Protein AF-A0A9W4W1L7-F1 (afdb_monomer_lite)

Structure (mmCIF, N/CA/C/O backbone):
data_AF-A0A9W4W1L7-F1
#
_entry.id   AF-A0A9W4W1L7-F1
#
loop_
_atom_site.group_PDB
_atom_site.id
_atom_site.type_symbol
_atom_site.label_atom_id
_atom_site.label_alt_id
_atom_site.label_comp_id
_atom_site.label_asym_id
_atom_site.label_entity_id
_atom_site.label_seq_id
_atom_site.pdbx_PDB_ins_code
_atom_site.Cartn_x
_atom_site.Cartn_y
_atom_site.Cartn_z
_atom_site.occupancy
_atom_site.B_iso_or_equiv
_atom_site.auth_seq_id
_atom_site.auth_comp_id
_atom_site.auth_asym_id
_atom_site.auth_atom_id
_atom_site.pdbx_PDB_model_num
ATOM 1 N N . MET A 1 1 ? 4.740 -0.483 26.915 1.00 39.50 1 MET A N 1
ATOM 2 C CA . MET A 1 1 ? 3.841 -0.456 25.744 1.00 39.50 1 MET A CA 1
ATOM 3 C C . MET A 1 1 ? 4.171 0.815 24.992 1.00 39.50 1 MET A C 1
ATOM 5 O O . MET A 1 1 ? 4.007 1.881 25.569 1.00 39.50 1 MET A O 1
ATOM 9 N N . ALA A 1 2 ? 4.806 0.712 23.823 1.00 42.38 2 ALA A N 1
ATOM 10 C CA . ALA A 1 2 ? 5.172 1.901 23.063 1.00 42.38 2 ALA A CA 1
ATOM 11 C C . ALA A 1 2 ? 3.885 2.619 22.647 1.00 42.38 2 ALA A C 1
ATOM 13 O O . ALA A 1 2 ? 2.988 1.994 22.086 1.00 42.38 2 ALA A O 1
ATOM 14 N N . ASP A 1 3 ? 3.799 3.906 22.970 1.00 46.38 3 ASP A N 1
ATOM 15 C CA . ASP A 1 3 ? 2.800 4.840 22.459 1.00 46.38 3 ASP A CA 1
ATOM 16 C C . ASP A 1 3 ? 3.053 5.000 20.950 1.00 46.38 3 ASP A C 1
ATOM 18 O O . ASP A 1 3 ? 3.667 5.960 20.482 1.00 46.38 3 ASP A O 1
ATOM 22 N N . THR A 1 4 ? 2.725 3.967 20.171 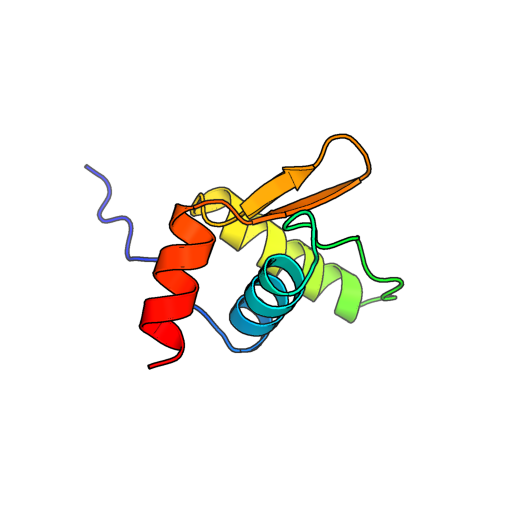1.00 56.53 4 THR A N 1
ATOM 23 C CA . THR A 1 4 ? 2.919 3.978 18.726 1.00 56.53 4 THR A CA 1
ATOM 24 C C . THR A 1 4 ? 1.809 4.839 18.161 1.00 56.53 4 THR A C 1
ATOM 26 O O . THR A 1 4 ? 0.734 4.351 17.815 1.00 56.53 4 THR A O 1
ATOM 29 N N . LYS A 1 5 ? 2.046 6.155 18.124 1.00 63.34 5 LYS A N 1
ATOM 30 C CA . LYS A 1 5 ? 1.127 7.087 17.480 1.00 63.34 5 LYS A CA 1
ATOM 31 C C . LYS A 1 5 ? 0.740 6.534 16.106 1.00 63.34 5 LYS A C 1
ATOM 33 O O . LYS A 1 5 ? 1.631 6.137 15.347 1.00 63.34 5 LYS A O 1
ATOM 38 N N . PRO A 1 6 ? -0.561 6.524 15.772 1.00 72.44 6 PRO A N 1
ATOM 39 C CA . PRO A 1 6 ? -1.037 6.034 14.491 1.00 72.44 6 PRO A CA 1
ATOM 40 C C . PRO A 1 6 ? -0.257 6.697 13.348 1.00 72.44 6 PRO A C 1
ATOM 42 O O . PRO A 1 6 ? -0.142 7.924 13.310 1.00 72.44 6 PRO A O 1
ATOM 45 N N . LEU A 1 7 ? 0.279 5.897 12.413 1.00 84.12 7 LEU A N 1
ATOM 46 C CA . LEU A 1 7 ? 1.000 6.431 11.255 1.00 84.12 7 LEU A CA 1
ATOM 47 C C . LEU A 1 7 ? 0.124 7.471 10.550 1.00 84.12 7 LEU A C 1
ATOM 49 O O . LEU A 1 7 ? -0.986 7.163 10.105 1.00 84.12 7 LEU A O 1
ATOM 53 N N . ARG A 1 8 ? 0.643 8.697 10.430 1.00 88.06 8 ARG A N 1
ATOM 54 C CA . ARG A 1 8 ? -0.031 9.781 9.714 1.00 88.06 8 ARG A CA 1
ATOM 55 C C . ARG A 1 8 ? -0.087 9.463 8.221 1.00 88.06 8 ARG A C 1
ATOM 57 O O . ARG A 1 8 ? 0.957 9.318 7.577 1.00 88.06 8 ARG A O 1
ATOM 64 N N . LEU A 1 9 ? -1.289 9.426 7.659 1.00 88.00 9 LEU A N 1
ATOM 65 C CA . LEU A 1 9 ? -1.505 9.241 6.228 1.00 88.00 9 LEU A CA 1
ATOM 66 C C . LEU A 1 9 ? -1.326 10.574 5.491 1.00 88.00 9 LEU A C 1
ATOM 68 O O . LEU A 1 9 ? -2.232 11.394 5.414 1.00 88.00 9 LEU A O 1
ATOM 72 N N . THR A 1 10 ? -0.116 10.821 4.989 1.00 90.88 10 THR A N 1
ATOM 73 C CA . THR A 1 10 ? 0.155 11.941 4.075 1.00 90.88 10 THR A CA 1
ATOM 74 C C . THR A 1 10 ? -0.484 11.681 2.710 1.00 90.88 10 THR A C 1
ATOM 76 O O . THR A 1 10 ? -0.789 10.534 2.383 1.00 90.88 10 THR A O 1
ATOM 79 N N . GLU A 1 11 ? -0.618 12.709 1.868 1.00 89.69 11 GLU A N 1
ATOM 80 C CA . GLU A 1 11 ? -1.172 12.559 0.511 1.00 89.69 11 GLU A CA 1
ATOM 81 C C . GLU A 1 11 ? -0.466 11.465 -0.301 1.00 89.69 11 GLU A C 1
ATOM 83 O O . GLU A 1 11 ? -1.119 10.649 -0.944 1.00 89.69 11 GLU A O 1
ATOM 88 N N . ASN A 1 12 ? 0.864 11.369 -0.201 1.00 88.50 12 ASN A N 1
ATOM 89 C CA . ASN A 1 12 ? 1.628 10.321 -0.881 1.00 88.50 12 ASN A CA 1
ATOM 90 C C . ASN A 1 12 ? 1.292 8.911 -0.374 1.00 88.50 12 ASN A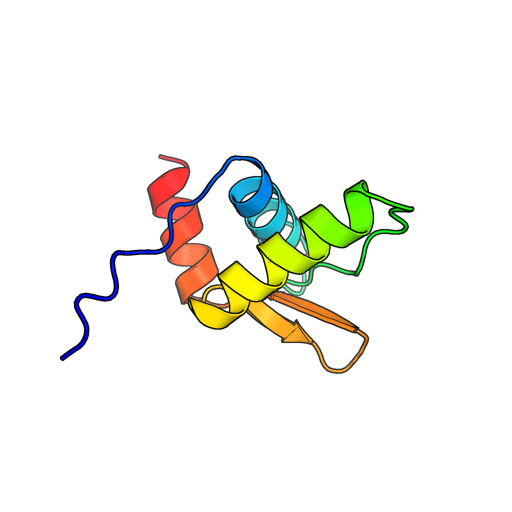 C 1
ATOM 92 O O . ASN A 1 12 ? 1.212 7.983 -1.174 1.00 88.50 12 ASN A O 1
ATOM 96 N N . ARG A 1 13 ? 1.074 8.739 0.935 1.00 91.69 13 ARG A N 1
ATOM 97 C CA . ARG A 1 13 ? 0.686 7.447 1.526 1.00 91.69 13 ARG A CA 1
ATOM 98 C C . ARG A 1 13 ? -0.746 7.075 1.166 1.00 91.69 13 ARG A C 1
ATOM 100 O O . ARG A 1 13 ? -0.995 5.932 0.804 1.00 91.69 13 ARG A O 1
ATOM 107 N N . LEU A 1 14 ? -1.658 8.048 1.193 1.00 91.31 14 LEU A N 1
ATOM 108 C CA . LEU A 1 14 ? -3.031 7.868 0.722 1.00 91.31 14 LEU A CA 1
ATOM 109 C C . LEU A 1 14 ? -3.058 7.480 -0.751 1.00 91.31 14 LEU A C 1
ATOM 111 O O . LEU A 1 14 ? -3.781 6.564 -1.118 1.00 91.31 14 LEU A O 1
ATOM 115 N N . ARG A 1 15 ? -2.243 8.126 -1.591 1.00 89.25 15 ARG A N 1
ATOM 116 C CA . ARG A 1 15 ? -2.128 7.777 -3.008 1.00 89.25 15 ARG A CA 1
ATOM 117 C C . ARG A 1 15 ? -1.703 6.320 -3.187 1.00 89.25 15 ARG A C 1
ATOM 119 O O . ARG A 1 15 ? -2.348 5.620 -3.951 1.00 89.25 15 ARG A O 1
ATOM 126 N N . ILE A 1 16 ? -0.688 5.857 -2.452 1.00 89.38 16 ILE A N 1
ATOM 127 C CA . ILE A 1 16 ? -0.243 4.453 -2.491 1.00 89.38 16 ILE A CA 1
ATOM 128 C C . ILE A 1 16 ? -1.380 3.504 -2.083 1.00 89.38 16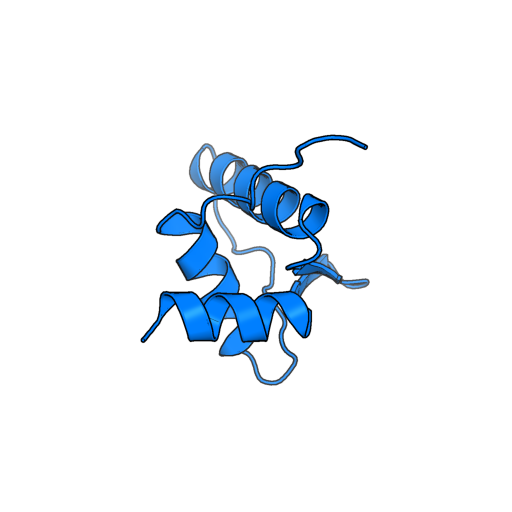 ILE A C 1
ATOM 130 O O . ILE A 1 16 ? -1.684 2.575 -2.825 1.00 89.38 16 ILE A O 1
ATOM 134 N N . LEU A 1 17 ? -2.054 3.764 -0.958 1.00 90.12 17 LEU A N 1
ATOM 135 C CA . LEU A 1 17 ? -3.172 2.930 -0.497 1.00 90.12 17 LEU A CA 1
ATOM 136 C C . LEU A 1 17 ? -4.338 2.919 -1.495 1.00 90.12 17 LEU A C 1
ATOM 138 O O . LEU A 1 17 ? -4.899 1.863 -1.761 1.00 90.12 17 LEU A O 1
ATOM 142 N N . ARG A 1 18 ? -4.685 4.066 -2.091 1.00 89.31 18 ARG A N 1
ATOM 143 C CA . ARG A 1 18 ? -5.737 4.163 -3.119 1.00 89.31 18 ARG A CA 1
ATOM 144 C C . ARG A 1 18 ? -5.377 3.381 -4.373 1.00 89.31 18 ARG A C 1
ATOM 146 O O . ARG A 1 18 ? -6.234 2.683 -4.904 1.00 89.31 18 ARG A O 1
ATOM 153 N N . THR A 1 19 ? -4.131 3.475 -4.836 1.00 87.25 19 THR A N 1
ATOM 154 C CA . THR A 1 19 ? -3.667 2.682 -5.980 1.00 87.25 19 THR A CA 1
ATOM 155 C C . THR A 1 19 ? -3.767 1.188 -5.674 1.00 87.25 19 THR A C 1
ATOM 157 O O . THR A 1 19 ? -4.260 0.443 -6.514 1.00 87.25 19 THR A O 1
ATOM 160 N N . ALA A 1 20 ? -3.383 0.764 -4.466 1.00 87.94 20 ALA A N 1
ATOM 161 C CA . ALA A 1 20 ? -3.435 -0.642 -4.067 1.00 87.94 20 ALA A CA 1
ATOM 162 C C . ALA A 1 20 ? -4.881 -1.138 -3.953 1.00 87.94 20 ALA A C 1
ATOM 164 O O . ALA A 1 20 ? -5.238 -2.152 -4.544 1.00 87.94 20 ALA A O 1
ATOM 165 N N . ALA A 1 21 ? -5.745 -0.375 -3.280 1.00 86.44 21 ALA A N 1
ATOM 166 C CA . ALA A 1 21 ? -7.164 -0.689 -3.125 1.00 86.44 21 ALA A CA 1
ATOM 167 C C . ALA A 1 21 ? -7.935 -0.701 -4.457 1.00 86.44 21 ALA A C 1
ATOM 169 O O . ALA A 1 21 ? -8.888 -1.462 -4.603 1.00 86.44 21 ALA A O 1
ATOM 170 N N . GLY A 1 22 ? -7.533 0.135 -5.419 1.00 83.06 22 GLY A N 1
ATOM 171 C CA . GLY A 1 22 ? -8.128 0.186 -6.756 1.00 83.06 22 GLY A CA 1
ATOM 172 C C . GLY A 1 22 ? -7.698 -0.961 -7.674 1.00 83.06 22 GLY A C 1
ATOM 173 O O . GLY A 1 22 ? -8.348 -1.208 -8.689 1.00 83.06 22 GLY A O 1
ATOM 174 N N . HIS A 1 23 ? -6.626 -1.680 -7.336 1.00 82.00 23 HIS A N 1
ATOM 175 C CA . HIS A 1 23 ? -6.187 -2.844 -8.092 1.00 82.00 23 HIS A CA 1
ATOM 176 C C . HIS A 1 23 ? -7.021 -4.077 -7.722 1.00 82.00 23 HIS A C 1
ATOM 178 O O . HIS A 1 23 ? -7.270 -4.345 -6.549 1.00 82.00 23 HIS A O 1
ATOM 184 N N . LYS A 1 24 ? -7.407 -4.891 -8.715 1.00 74.69 24 LYS A N 1
ATOM 185 C CA . LYS A 1 24 ? -8.282 -6.067 -8.517 1.00 74.69 24 LYS A CA 1
ATOM 186 C C . LYS A 1 24 ? -7.733 -7.076 -7.496 1.00 74.69 24 LYS A C 1
ATOM 188 O O . LYS A 1 24 ? -8.506 -7.763 -6.840 1.00 74.69 24 LYS A O 1
ATOM 193 N N . LEU A 1 25 ? -6.409 -7.150 -7.377 1.00 75.88 25 LEU A N 1
ATOM 194 C CA . LEU A 1 25 ? -5.707 -8.024 -6.433 1.00 75.88 25 LEU A CA 1
ATOM 195 C C . LEU A 1 25 ? -5.249 -7.302 -5.154 1.00 75.88 25 LEU A C 1
ATOM 197 O O . LEU A 1 25 ? -4.574 -7.907 -4.346 1.00 75.88 25 LEU A O 1
ATOM 201 N N . GLY A 1 26 ? -5.561 -6.015 -4.964 1.00 76.56 26 GLY A N 1
ATOM 202 C CA . GLY A 1 26 ? -5.038 -5.253 -3.822 1.00 76.56 26 GLY A CA 1
ATOM 203 C C . GLY A 1 26 ? -3.562 -4.860 -3.956 1.00 76.56 26 GLY A C 1
ATOM 204 O O . GLY A 1 26 ? -2.954 -4.414 -2.990 1.00 76.56 26 GLY A O 1
ATOM 205 N N . LEU A 1 27 ? -2.980 -5.036 -5.142 1.00 78.06 27 LEU A N 1
ATOM 206 C CA . LEU A 1 27 ? -1.552 -4.870 -5.384 1.00 78.06 27 LEU A CA 1
ATOM 207 C C . LEU A 1 27 ? -1.211 -3.465 -5.859 1.00 78.06 27 LEU A C 1
ATOM 209 O O . LEU A 1 27 ? -1.882 -2.874 -6.703 1.00 78.06 27 LEU A O 1
ATOM 213 N N . VAL A 1 28 ? -0.088 -2.975 -5.370 1.00 76.25 28 VAL A N 1
ATOM 214 C CA . VAL A 1 28 ? 0.638 -1.850 -5.920 1.00 76.25 28 VAL A CA 1
ATOM 215 C C . VAL A 1 28 ? 1.981 -2.359 -6.402 1.00 76.25 28 VAL A C 1
ATOM 217 O O . VAL A 1 28 ? 2.867 -2.720 -5.626 1.00 76.25 28 VAL A O 1
ATOM 220 N N . ASP A 1 29 ? 2.110 -2.390 -7.721 1.00 69.44 29 ASP A N 1
ATOM 221 C CA . ASP A 1 29 ? 3.375 -2.687 -8.363 1.00 69.44 29 ASP A CA 1
ATOM 222 C C . ASP A 1 29 ? 4.377 -1.560 -8.102 1.00 69.44 29 ASP A C 1
ATOM 224 O O . ASP A 1 29 ? 3.987 -0.424 -7.807 1.00 69.44 29 ASP A O 1
ATOM 228 N N . ARG A 1 30 ? 5.675 -1.847 -8.214 1.00 68.31 30 ARG A N 1
ATOM 229 C CA . ARG A 1 30 ? 6.697 -0.802 -8.076 1.00 68.31 30 ARG A CA 1
ATOM 230 C C . ARG A 1 30 ? 6.620 0.081 -9.327 1.00 68.31 30 ARG A C 1
ATOM 232 O O . ARG A 1 30 ? 7.030 -0.374 -10.394 1.00 68.31 30 ARG A O 1
ATOM 239 N N . PRO A 1 31 ? 6.107 1.323 -9.249 1.00 67.94 31 PRO A N 1
ATOM 240 C CA . PRO A 1 31 ? 5.999 2.153 -10.439 1.00 67.94 31 PRO A CA 1
ATOM 241 C C . PRO A 1 31 ? 7.398 2.399 -11.017 1.00 67.94 31 PRO A C 1
ATOM 243 O O . PRO A 1 31 ? 8.377 2.445 -10.265 1.00 67.94 31 PRO A O 1
ATOM 246 N N . TYR A 1 32 ? 7.497 2.594 -12.337 1.00 70.44 32 TYR A N 1
ATOM 247 C CA . TYR A 1 32 ? 8.740 2.929 -13.053 1.00 70.44 32 TYR A CA 1
ATOM 248 C C . TYR A 1 32 ? 9.254 4.348 -12.720 1.00 70.44 32 TYR A C 1
ATOM 250 O O . TYR A 1 32 ? 9.623 5.122 -13.599 1.00 70.44 32 TYR A O 1
ATOM 258 N N . LEU A 1 33 ? 9.250 4.720 -11.440 1.00 76.19 33 LEU A N 1
ATOM 259 C CA . LEU A 1 33 ? 9.783 5.974 -10.935 1.00 76.19 33 LEU A CA 1
ATOM 260 C C . LEU A 1 33 ? 11.309 5.938 -10.977 1.00 76.19 33 LEU A C 1
ATOM 262 O O . LEU A 1 33 ? 11.947 4.912 -10.712 1.00 76.19 33 LEU A O 1
ATOM 266 N N . LEU A 1 34 ? 11.897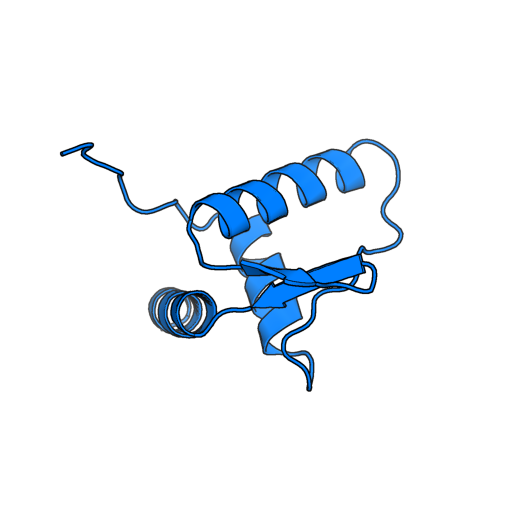 7.098 -11.244 1.00 79.81 34 LEU A N 1
ATOM 267 C CA . LEU A 1 34 ? 13.340 7.292 -11.294 1.00 79.81 34 LEU A CA 1
ATOM 268 C C . LEU A 1 34 ? 13.780 8.297 -10.222 1.00 79.81 34 LEU A C 1
ATOM 270 O O . LEU A 1 34 ? 12.996 9.114 -9.739 1.00 79.81 34 LEU A O 1
ATOM 274 N N . GLY A 1 35 ? 15.050 8.211 -9.824 1.00 84.94 35 GLY A N 1
ATOM 275 C CA . GLY A 1 35 ? 15.675 9.167 -8.908 1.00 84.94 35 GLY A CA 1
ATOM 276 C C . GLY A 1 35 ? 14.912 9.375 -7.591 1.00 84.94 35 GLY A C 1
ATOM 277 O O . GLY A 1 35 ? 14.565 8.420 -6.892 1.00 84.94 35 GLY A O 1
ATOM 278 N N . PHE A 1 36 ? 14.675 10.642 -7.243 1.00 84.94 36 PHE A N 1
ATOM 279 C CA . PHE A 1 36 ? 14.071 11.052 -5.970 1.00 84.94 36 PHE A CA 1
ATOM 280 C C . PHE A 1 36 ? 12.650 10.513 -5.766 1.00 84.94 36 PHE A C 1
ATOM 282 O O . PHE A 1 36 ? 12.289 10.134 -4.649 1.00 84.94 36 PHE A O 1
ATOM 289 N N . GLU A 1 37 ? 11.850 10.430 -6.831 1.00 82.31 37 GLU A N 1
ATOM 290 C CA . GLU A 1 37 ? 10.465 9.964 -6.740 1.00 82.31 37 GLU A CA 1
ATOM 291 C C . GLU A 1 37 ? 10.395 8.508 -6.285 1.00 82.31 37 GLU A C 1
ATOM 293 O O . GLU A 1 37 ? 9.600 8.178 -5.404 1.00 82.31 37 GLU A O 1
ATOM 298 N N . ARG A 1 38 ? 11.292 7.657 -6.798 1.00 84.44 38 ARG A N 1
ATOM 299 C CA . ARG A 1 38 ? 11.395 6.254 -6.379 1.00 84.44 38 ARG A CA 1
ATOM 300 C C . ARG A 1 38 ? 11.768 6.128 -4.907 1.00 84.44 38 ARG A C 1
ATOM 302 O O . ARG A 1 38 ? 11.134 5.370 -4.180 1.00 84.44 38 ARG A O 1
ATOM 309 N N . VAL A 1 39 ? 12.765 6.889 -4.454 1.00 86.50 39 VAL A N 1
ATOM 310 C CA . VAL A 1 39 ? 13.223 6.861 -3.053 1.00 86.50 39 VAL A CA 1
ATOM 311 C C . VAL A 1 39 ? 12.116 7.324 -2.106 1.00 86.50 39 VAL A C 1
ATOM 313 O O . VAL A 1 39 ? 11.880 6.702 -1.068 1.00 86.50 39 VAL A O 1
ATOM 316 N N . SER A 1 40 ? 11.424 8.409 -2.460 1.00 87.31 40 SER A N 1
ATOM 317 C CA . SER A 1 40 ? 10.297 8.929 -1.684 1.00 87.31 40 SER A CA 1
ATOM 318 C C . SER A 1 40 ? 9.156 7.915 -1.624 1.00 87.31 40 SER A C 1
ATOM 320 O O . SER A 1 40 ? 8.601 7.657 -0.554 1.00 87.31 40 SER A O 1
ATOM 322 N N . TRP A 1 41 ? 8.833 7.297 -2.755 1.00 86.62 41 TRP A N 1
ATOM 323 C CA . TRP A 1 41 ? 7.788 6.292 -2.845 1.00 86.62 41 TRP A CA 1
ATOM 324 C C . TRP A 1 41 ? 8.113 5.047 -2.005 1.00 86.62 41 TRP A C 1
ATOM 326 O O . TRP A 1 41 ? 7.312 4.683 -1.145 1.00 86.62 41 TRP A O 1
ATOM 336 N N . ASP A 1 42 ? 9.319 4.481 -2.137 1.00 87.62 42 ASP A N 1
ATOM 337 C CA . ASP A 1 42 ? 9.763 3.314 -1.358 1.00 87.62 42 ASP A CA 1
ATOM 338 C C . ASP A 1 42 ? 9.764 3.612 0.149 1.00 87.62 42 ASP A C 1
ATOM 340 O O . ASP A 1 42 ? 9.348 2.781 0.956 1.00 87.62 42 ASP A O 1
ATOM 344 N N . ARG A 1 43 ? 10.188 4.818 0.555 1.00 90.94 43 ARG A N 1
ATOM 345 C CA . ARG A 1 43 ? 10.140 5.241 1.962 1.00 90.94 43 ARG A CA 1
ATOM 346 C C . ARG A 1 43 ? 8.706 5.256 2.493 1.00 90.94 43 ARG A C 1
ATOM 348 O O . ARG A 1 43 ? 8.474 4.850 3.630 1.00 90.94 43 ARG A O 1
ATOM 355 N N . ASN A 1 44 ? 7.753 5.752 1.706 1.00 91.94 44 ASN A N 1
ATOM 356 C CA . ASN A 1 44 ? 6.352 5.810 2.118 1.00 91.94 44 ASN A CA 1
ATOM 357 C C . ASN A 1 44 ? 5.704 4.424 2.146 1.00 91.94 44 ASN A C 1
ATOM 359 O O . ASN A 1 44 ? 4.990 4.137 3.104 1.00 91.94 44 ASN A O 1
ATOM 363 N N . ALA A 1 45 ? 5.991 3.567 1.166 1.00 89.25 45 ALA A N 1
ATOM 364 C CA . ALA A 1 45 ? 5.502 2.194 1.143 1.00 89.25 45 ALA A CA 1
ATOM 365 C C . ALA A 1 45 ? 6.034 1.386 2.338 1.00 89.25 45 ALA A C 1
ATOM 367 O O . ALA A 1 45 ? 5.252 0.801 3.077 1.00 89.25 45 ALA A O 1
ATOM 368 N N . ARG A 1 46 ? 7.336 1.472 2.639 1.00 90.25 46 ARG A N 1
ATOM 369 C CA . ARG A 1 46 ? 7.920 0.829 3.832 1.00 90.25 46 ARG A CA 1
ATOM 370 C C . ARG A 1 46 ? 7.334 1.337 5.145 1.00 90.25 46 ARG A C 1
ATOM 372 O O . ARG A 1 46 ? 7.170 0.560 6.076 1.00 90.25 46 ARG A O 1
ATOM 379 N N . ALA A 1 47 ? 7.017 2.629 5.233 1.00 92.12 47 ALA A N 1
ATOM 380 C CA . ALA A 1 47 ? 6.347 3.168 6.413 1.00 92.12 47 ALA A CA 1
ATOM 381 C C . ALA A 1 47 ? 4.939 2.577 6.587 1.00 92.12 47 ALA A C 1
ATOM 383 O O . ALA A 1 47 ? 4.531 2.328 7.715 1.00 92.12 47 ALA A O 1
ATOM 384 N N . LEU A 1 48 ? 4.215 2.342 5.487 1.00 92.44 48 LEU A N 1
ATOM 385 C CA . LEU A 1 48 ? 2.908 1.682 5.504 1.00 92.44 48 LEU A CA 1
ATOM 386 C C . LEU A 1 48 ? 3.018 0.195 5.872 1.00 92.44 48 LEU A C 1
ATOM 388 O O . LEU A 1 48 ? 2.181 -0.278 6.634 1.00 92.44 48 LEU A O 1
ATOM 392 N N . VAL A 1 49 ? 4.066 -0.500 5.413 1.00 92.31 49 VAL A N 1
ATOM 393 C CA . VAL A 1 49 ? 4.372 -1.881 5.833 1.00 92.31 49 VAL A CA 1
ATOM 394 C C . VAL A 1 49 ? 4.666 -1.952 7.329 1.00 92.31 49 VAL A C 1
ATOM 396 O O . VAL A 1 49 ? 4.073 -2.751 8.042 1.00 92.31 49 VAL A O 1
ATOM 399 N N . GLY A 1 50 ? 5.507 -1.053 7.846 1.00 91.00 50 GLY A N 1
ATOM 400 C CA . GLY A 1 50 ? 5.789 -0.975 9.284 1.00 91.00 50 GLY A CA 1
ATOM 401 C C . GLY A 1 50 ? 4.580 -0.588 10.149 1.00 91.00 50 GLY A C 1
ATOM 402 O O . GLY A 1 50 ? 4.651 -0.709 11.367 1.00 91.00 50 GLY A O 1
ATOM 403 N N . ALA A 1 51 ? 3.494 -0.112 9.535 1.00 91.44 51 ALA A N 1
ATOM 404 C CA . ALA A 1 51 ? 2.217 0.169 10.188 1.00 91.44 51 ALA A CA 1
ATOM 405 C C . ALA A 1 51 ? 1.142 -0.888 9.879 1.00 91.44 51 ALA A C 1
ATOM 407 O O . ALA A 1 51 ? -0.027 -0.643 10.164 1.00 91.44 51 ALA A O 1
ATOM 408 N N . GLU A 1 52 ? 1.524 -2.013 9.264 1.00 93.56 52 GLU A N 1
ATOM 409 C CA . GLU A 1 52 ? 0.645 -3.141 8.924 1.00 93.56 52 GLU A CA 1
ATOM 410 C C . GLU A 1 52 ? -0.510 -2.767 7.973 1.00 93.56 52 GLU A C 1
ATOM 412 O O . GLU A 1 52 ? -1.522 -3.461 7.886 1.00 93.56 52 GLU A O 1
ATOM 417 N N . LEU A 1 53 ? -0.371 -1.660 7.234 1.00 92.00 53 LEU A N 1
ATOM 418 C CA . LEU A 1 53 ? -1.350 -1.200 6.238 1.00 92.00 53 LEU A CA 1
ATOM 419 C C . LEU A 1 53 ? -1.044 -1.727 4.831 1.00 92.00 53 LEU A C 1
ATOM 421 O O . LEU A 1 53 ? -1.917 -1.733 3.966 1.00 92.00 53 LEU A O 1
ATOM 425 N N . LEU A 1 54 ? 0.205 -2.124 4.603 1.00 92.69 54 LEU A N 1
ATOM 426 C CA . LEU A 1 54 ? 0.659 -2.837 3.417 1.00 92.69 54 LEU A CA 1
ATOM 427 C C . LEU A 1 54 ? 1.474 -4.059 3.850 1.00 92.69 54 LEU A C 1
ATOM 429 O O . LEU A 1 54 ? 2.016 -4.084 4.953 1.00 92.69 54 LEU A O 1
ATOM 433 N N . GLU A 1 55 ? 1.640 -5.011 2.948 1.00 91.88 55 GLU A N 1
ATOM 434 C CA . GLU A 1 55 ? 2.565 -6.134 3.084 1.00 91.88 55 GLU A CA 1
ATOM 435 C C . GLU A 1 55 ? 3.424 -6.296 1.824 1.00 91.88 55 GLU A C 1
ATOM 437 O O . GLU A 1 55 ? 3.058 -5.831 0.742 1.00 91.88 55 GLU A O 1
ATOM 442 N N . ASP A 1 56 ? 4.606 -6.901 1.964 1.00 88.31 56 ASP A N 1
ATOM 443 C CA . ASP A 1 56 ? 5.496 -7.171 0.833 1.00 88.31 56 ASP A CA 1
ATOM 444 C C . ASP A 1 56 ? 4.902 -8.270 -0.059 1.00 88.31 56 ASP A C 1
ATOM 446 O O . ASP A 1 56 ? 4.693 -9.404 0.375 1.00 88.31 56 ASP A O 1
ATOM 450 N N . TYR A 1 57 ? 4.686 -7.963 -1.340 1.00 83.75 57 TYR A N 1
ATOM 451 C CA . TYR A 1 57 ? 4.177 -8.949 -2.287 1.00 83.75 57 TYR A CA 1
ATOM 452 C C . TYR A 1 57 ? 5.315 -9.790 -2.877 1.00 83.75 57 TYR A C 1
ATOM 454 O O . TYR A 1 57 ? 6.319 -9.265 -3.368 1.00 83.75 57 TYR A O 1
ATOM 462 N N . ARG A 1 58 ? 5.142 -11.119 -2.893 1.00 71.88 58 ARG A N 1
ATOM 463 C CA . ARG A 1 58 ? 6.180 -12.098 -3.280 1.00 71.88 58 ARG A CA 1
ATOM 464 C C . ARG A 1 58 ? 6.787 -11.868 -4.671 1.00 71.88 58 ARG A C 1
ATOM 466 O O . ARG A 1 58 ? 7.940 -12.236 -4.888 1.00 71.88 58 ARG A O 1
ATOM 473 N N . HIS A 1 59 ? 6.039 -11.280 -5.604 1.00 71.62 59 HIS A N 1
ATOM 474 C CA . HIS A 1 59 ? 6.493 -11.028 -6.979 1.00 71.62 59 HIS A CA 1
ATOM 475 C C . HIS A 1 59 ? 7.043 -9.611 -7.205 1.00 71.62 59 HIS A C 1
ATOM 477 O O . HIS A 1 59 ? 7.352 -9.247 -8.337 1.00 71.62 59 HIS A O 1
ATOM 483 N N . GLY A 1 60 ? 7.229 -8.842 -6.129 1.00 74.50 60 GLY A N 1
ATOM 484 C CA . GLY A 1 60 ? 7.616 -7.439 -6.179 1.00 74.50 60 GLY A CA 1
ATOM 485 C C . GLY A 1 60 ? 6.398 -6.523 -6.087 1.00 74.50 60 GLY A C 1
ATOM 486 O O . GLY A 1 60 ? 5.353 -6.799 -6.667 1.00 74.50 60 GLY A O 1
ATOM 487 N N . GLY A 1 61 ? 6.540 -5.442 -5.321 1.00 83.81 61 GLY A N 1
ATOM 488 C CA . GLY A 1 61 ? 5.441 -4.533 -5.001 1.00 83.81 61 GLY A CA 1
ATOM 489 C C . GLY A 1 61 ? 4.907 -4.749 -3.587 1.00 83.81 61 GLY A C 1
ATOM 490 O O . GLY A 1 61 ? 5.548 -5.399 -2.760 1.00 83.81 61 GLY A O 1
ATOM 491 N N . TYR A 1 62 ? 3.743 -4.173 -3.317 1.00 88.56 62 TYR A N 1
ATOM 492 C CA . TYR A 1 62 ? 3.088 -4.217 -2.014 1.00 88.56 62 TYR A CA 1
ATOM 493 C C . TYR A 1 62 ? 1.618 -4.577 -2.175 1.00 88.56 62 TYR A C 1
ATOM 495 O O . TYR A 1 62 ? 0.981 -4.140 -3.131 1.00 88.56 62 TYR A O 1
ATOM 503 N N . GLU A 1 63 ? 1.068 -5.323 -1.233 1.00 90.69 63 GLU A N 1
ATOM 504 C CA . GLU A 1 63 ? -0.359 -5.628 -1.163 1.00 90.69 63 GLU A CA 1
ATOM 505 C C . GLU A 1 63 ? -1.004 -4.830 -0.028 1.00 90.69 63 GLU A C 1
ATOM 507 O O . GLU A 1 63 ? -0.382 -4.603 1.008 1.00 90.69 63 GLU A O 1
ATOM 512 N N . ILE A 1 64 ? -2.227 -4.339 -0.232 1.00 92.50 64 ILE A N 1
ATOM 513 C CA . ILE A 1 64 ? -2.986 -3.666 0.825 1.00 92.50 64 ILE A CA 1
ATOM 514 C C . ILE A 1 64 ? -3.663 -4.679 1.740 1.00 92.50 64 ILE A C 1
ATOM 516 O O . ILE A 1 64 ? -4.461 -5.501 1.290 1.00 92.50 64 ILE A O 1
ATOM 520 N N . THR A 1 65 ? -3.405 -4.542 3.038 1.00 92.25 65 THR A N 1
ATOM 521 C CA . THR A 1 65 ? -4.023 -5.368 4.077 1.00 92.25 65 THR A CA 1
ATOM 522 C C . THR A 1 65 ? -5.459 -4.916 4.354 1.00 92.25 65 THR A C 1
ATOM 524 O O . THR A 1 65 ? -5.870 -3.804 3.999 1.00 92.25 65 THR A O 1
ATOM 527 N N . ASP A 1 66 ? -6.231 -5.735 5.069 1.00 91.44 66 ASP A N 1
ATOM 528 C CA . ASP A 1 66 ? -7.568 -5.341 5.535 1.00 91.44 66 ASP A CA 1
ATOM 529 C C . ASP A 1 66 ? -7.523 -4.104 6.444 1.00 91.44 66 ASP A C 1
ATOM 531 O O . ASP A 1 66 ? -8.353 -3.200 6.315 1.00 91.44 66 ASP A O 1
ATOM 535 N N . ALA A 1 67 ? -6.501 -4.006 7.301 1.00 91.12 67 ALA A N 1
ATOM 536 C CA . ALA A 1 67 ? -6.258 -2.819 8.115 1.00 91.12 67 ALA A CA 1
ATOM 537 C C . ALA A 1 67 ? -5.979 -1.590 7.236 1.00 91.12 67 ALA A C 1
ATOM 539 O O . ALA A 1 67 ? -6.531 -0.518 7.483 1.00 91.12 67 ALA A O 1
ATOM 540 N N . GLY A 1 68 ? -5.190 -1.748 6.168 1.00 91.19 68 GLY A N 1
ATOM 541 C CA . GLY A 1 68 ? -4.954 -0.721 5.154 1.00 91.19 68 GLY A CA 1
ATOM 542 C C . GLY A 1 68 ? -6.239 -0.220 4.498 1.00 91.19 68 GLY A C 1
ATOM 543 O O . GLY A 1 68 ? -6.428 0.992 4.364 1.00 91.19 68 GLY A O 1
ATOM 544 N N . ARG A 1 69 ? -7.146 -1.134 4.132 1.00 90.38 69 ARG A N 1
ATOM 545 C CA . ARG A 1 69 ? -8.455 -0.807 3.538 1.00 90.38 69 ARG A CA 1
ATOM 546 C C . ARG A 1 69 ? -9.359 -0.067 4.519 1.00 90.38 69 ARG A C 1
ATOM 548 O O . ARG A 1 69 ? -9.924 0.961 4.150 1.00 90.38 69 ARG A O 1
ATOM 555 N N . 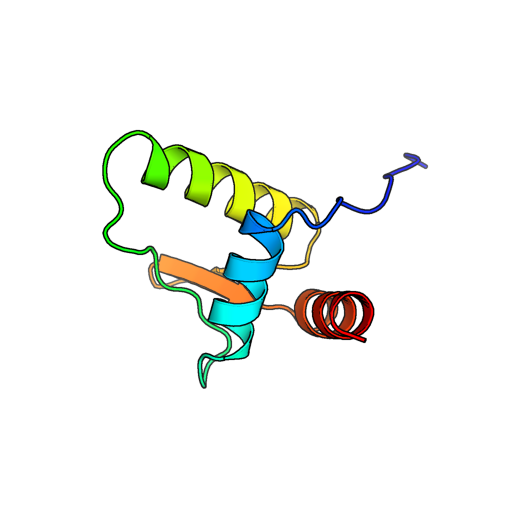ALA A 1 70 ? -9.464 -0.547 5.758 1.00 90.88 70 ALA A N 1
ATOM 556 C CA . ALA A 1 70 ? -10.259 0.098 6.802 1.00 90.88 70 ALA A CA 1
ATOM 557 C C . ALA A 1 70 ? -9.757 1.524 7.072 1.00 90.88 70 ALA A C 1
ATOM 559 O O . ALA A 1 70 ? -10.518 2.487 7.010 1.00 90.88 70 ALA A O 1
ATOM 560 N N . ARG A 1 71 ? -8.441 1.670 7.243 1.00 89.12 71 ARG A N 1
ATOM 561 C CA . ARG A 1 71 ? -7.773 2.957 7.455 1.00 89.12 71 ARG A CA 1
ATOM 562 C C . ARG A 1 71 ? -7.989 3.933 6.300 1.00 89.12 71 ARG A C 1
ATOM 564 O O . ARG A 1 71 ? -8.122 5.136 6.509 1.00 89.12 71 ARG A O 1
ATOM 571 N N . LEU A 1 72 ? -7.978 3.424 5.068 1.00 89.19 72 LEU A N 1
ATOM 572 C CA . LEU A 1 72 ? -8.236 4.225 3.879 1.00 89.19 72 LEU A CA 1
ATOM 573 C C . LEU A 1 72 ? -9.689 4.715 3.836 1.00 89.19 72 LEU A C 1
ATOM 575 O O . LEU A 1 72 ? -9.913 5.862 3.452 1.00 89.19 72 LEU A O 1
ATOM 579 N N . ALA A 1 73 ? -10.650 3.879 4.237 1.00 87.50 73 ALA A N 1
ATOM 580 C CA . ALA A 1 73 ? -12.060 4.253 4.318 1.00 87.50 73 ALA A CA 1
ATOM 581 C C . ALA A 1 73 ? -12.301 5.349 5.371 1.00 87.50 73 ALA A C 1
ATOM 583 O O . ALA A 1 73 ? -12.994 6.319 5.081 1.00 87.50 73 ALA A O 1
ATOM 584 N N . GLU A 1 74 ? -11.659 5.261 6.541 1.00 86.31 74 GLU A N 1
ATOM 585 C CA . GLU A 1 74 ? -11.725 6.306 7.578 1.00 86.31 74 GLU A CA 1
ATOM 586 C C . GLU A 1 74 ? -11.132 7.648 7.116 1.00 86.31 74 GLU A C 1
ATOM 588 O O . GLU A 1 74 ? -11.594 8.710 7.520 1.00 86.31 74 GLU A O 1
ATOM 593 N N . ALA A 1 75 ? -10.105 7.613 6.261 1.00 79.62 75 ALA A N 1
ATOM 594 C CA . ALA A 1 75 ? -9.439 8.808 5.741 1.00 79.62 75 ALA A CA 1
ATOM 595 C C . ALA A 1 75 ? -10.100 9.404 4.481 1.00 79.62 75 ALA A C 1
ATOM 597 O O . ALA A 1 75 ? -9.633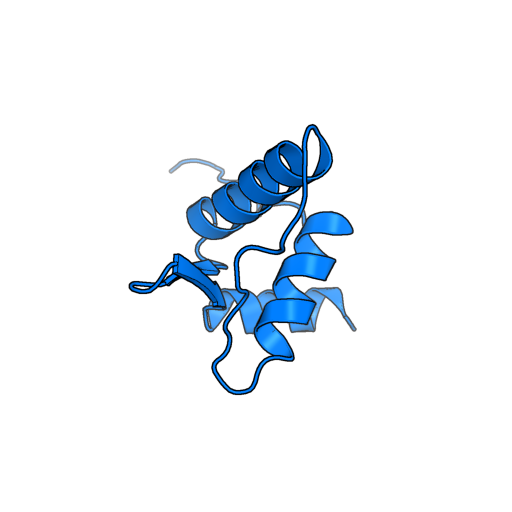 10.428 3.976 1.00 79.62 75 ALA A O 1
ATOM 598 N N . GLY A 1 76 ? -11.113 8.733 3.927 1.00 64.25 76 GLY A N 1
ATOM 599 C CA . GLY A 1 76 ? -11.813 9.114 2.698 1.00 64.25 76 GLY A CA 1
ATOM 600 C C . GLY A 1 76 ? -13.293 9.458 2.884 1.00 64.25 76 GLY A C 1
ATOM 601 O O . GLY A 1 76 ? -13.974 9.601 1.870 1.00 64.25 76 GLY A O 1
ATOM 602 N N . GLY A 1 77 ? -13.768 9.549 4.133 1.00 47.22 77 GLY A N 1
ATOM 603 C CA . GLY A 1 77 ? -15.105 10.037 4.496 1.00 47.22 77 GLY A CA 1
ATOM 604 C C . GLY A 1 77 ? -15.213 11.555 4.493 1.00 47.22 77 GLY A C 1
ATOM 605 O O . GLY A 1 77 ? -14.210 12.220 4.839 1.00 47.22 77 GLY A O 1
#

Foldseek 3Di:
DDPPPQPDCDPLLLVQLVCLVPDPQSWDAQPPDDDPVSVVNVVSQVSCVVNVQWDADPVHGIGGDPVVVVVSVVVVD

Radius of gyration: 12.13 Å; chains: 1; bounding box: 31×25×39 Å

Secondary structure (DSSP, 8-state):
----PPPP--HHHHHHHHHHHHSTTSEE------HHHHHHHHHHHHHHHTTTSEEE-TTSSEEE-HHHHHHHHHT--

pLDDT: mean 82.39, std 12.19, range [39.5, 93.56]

Sequence (77 aa):
MADTKPLRLTENRLRILRTAAGHKLGLVDRPYLLGFERVSWDRNARALVGAELLEDYRHGGYEITDAGRARLAEAGG